Protein AF-A0A8T4ZD94-F1 (afdb_monomer)

Radius of gyration: 17.31 Å; Cα contacts (8 Å, |Δi|>4): 69; chains: 1; bounding box: 36×19×41 Å

Structure (mmCIF, N/CA/C/O backbone):
data_AF-A0A8T4ZD94-F1
#
_entry.id   AF-A0A8T4ZD94-F1
#
loop_
_atom_site.group_PDB
_atom_site.id
_atom_site.type_symbol
_atom_site.label_atom_id
_atom_site.label_alt_id
_atom_site.label_comp_id
_atom_site.label_asym_id
_atom_site.label_entity_id
_atom_site.label_seq_id
_atom_site.pdbx_PDB_ins_code
_atom_site.Cartn_x
_atom_site.Cartn_y
_atom_site.Cartn_z
_atom_site.occupancy
_atom_site.B_iso_or_equiv
_atom_site.auth_seq_id
_atom_site.auth_comp_id
_atom_site.auth_asym_id
_atom_site.auth_atom_id
_atom_site.pdbx_PDB_model_num
ATOM 1 N N . MET A 1 1 ? 2.495 7.773 -15.436 1.00 75.38 1 MET A N 1
ATO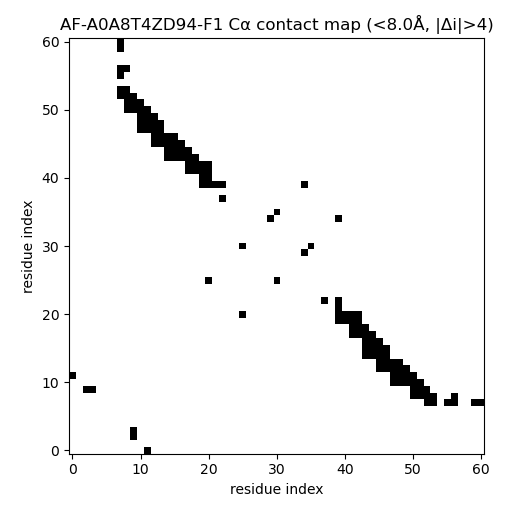M 2 C CA . MET A 1 1 ? 2.440 8.400 -14.091 1.00 75.38 1 MET A CA 1
ATOM 3 C C . MET A 1 1 ? 3.823 8.947 -13.766 1.00 75.38 1 MET A C 1
ATOM 5 O O . MET A 1 1 ? 4.772 8.463 -14.370 1.00 75.38 1 MET A O 1
ATOM 9 N N . PRO A 1 2 ? 3.985 9.951 -12.885 1.00 91.25 2 PRO A N 1
ATOM 10 C CA . PRO A 1 2 ? 5.323 10.275 -12.401 1.00 91.25 2 PRO A CA 1
ATOM 11 C C . PRO A 1 2 ? 5.901 9.062 -11.658 1.00 91.25 2 PRO A C 1
ATOM 13 O O . PRO A 1 2 ? 5.170 8.352 -10.966 1.00 91.25 2 PRO A O 1
ATOM 16 N N . PHE A 1 3 ? 7.197 8.825 -11.822 1.00 92.94 3 PHE A N 1
ATOM 17 C CA . PHE A 1 3 ? 7.951 7.774 -11.144 1.00 92.94 3 PHE A CA 1
ATOM 18 C C . PHE A 1 3 ? 9.281 8.348 -10.646 1.00 92.94 3 PHE A C 1
ATOM 20 O O . PHE A 1 3 ? 9.715 9.406 -11.103 1.00 92.94 3 PHE A O 1
ATOM 27 N N . VAL A 1 4 ? 9.907 7.665 -9.688 1.00 94.94 4 VAL A N 1
ATOM 28 C CA . VAL A 1 4 ? 11.225 8.040 -9.158 1.00 94.94 4 VAL A CA 1
ATOM 29 C C . VAL A 1 4 ? 12.284 7.590 -10.158 1.00 94.94 4 VAL A C 1
ATOM 31 O O . VAL A 1 4 ? 12.385 6.396 -10.443 1.00 94.94 4 VAL A O 1
ATOM 34 N N . ALA A 1 5 ? 13.034 8.538 -10.719 1.00 92.12 5 ALA A N 1
ATOM 35 C CA . ALA A 1 5 ? 13.953 8.278 -11.827 1.00 92.12 5 ALA A CA 1
ATOM 36 C C . ALA A 1 5 ? 15.121 7.362 -11.426 1.00 92.12 5 ALA A C 1
ATOM 38 O O . ALA A 1 5 ? 15.643 6.633 -12.261 1.00 92.12 5 ALA A O 1
ATOM 39 N N . GLU A 1 6 ? 15.505 7.377 -10.153 1.00 93.50 6 GLU A N 1
ATOM 40 C CA . GLU A 1 6 ? 16.609 6.602 -9.591 1.00 93.50 6 GLU A CA 1
ATOM 41 C C . GLU A 1 6 ? 16.232 5.143 -9.288 1.00 93.50 6 GLU A C 1
ATOM 43 O O . GLU A 1 6 ? 17.110 4.323 -9.010 1.00 93.50 6 GLU A O 1
ATOM 48 N N . CYS A 1 7 ? 14.942 4.793 -9.323 1.00 95.25 7 CYS A N 1
ATOM 49 C CA . CYS A 1 7 ? 14.506 3.424 -9.077 1.00 95.25 7 CYS A CA 1
ATOM 50 C C . CYS A 1 7 ? 14.759 2.544 -10.317 1.00 95.25 7 CYS A C 1
ATOM 52 O O . CYS A 1 7 ? 14.191 2.815 -11.377 1.00 95.25 7 CYS A O 1
ATOM 54 N N . PRO A 1 8 ? 15.511 1.429 -10.194 1.00 96.00 8 PRO A N 1
ATOM 55 C CA . PRO A 1 8 ? 15.828 0.563 -11.334 1.00 96.00 8 PRO A CA 1
ATOM 56 C C . PRO A 1 8 ? 14.602 -0.173 -11.896 1.00 96.00 8 PRO A C 1
ATOM 58 O O . PRO A 1 8 ? 14.638 -0.657 -13.028 1.00 96.00 8 PRO A O 1
ATOM 61 N N . VAL A 1 9 ? 13.518 -0.263 -11.115 1.00 96.44 9 VAL A N 1
ATOM 62 C CA . VAL A 1 9 ? 12.229 -0.849 -11.497 1.00 96.44 9 VAL A CA 1
ATOM 63 C C . VAL A 1 9 ? 11.099 0.017 -10.942 1.00 96.44 9 VAL A C 1
ATOM 65 O O . VAL A 1 9 ? 11.150 0.427 -9.782 1.00 96.44 9 VAL A O 1
ATOM 68 N N . HIS A 1 10 ? 10.050 0.251 -11.733 1.00 96.31 10 HIS A N 1
ATOM 69 C CA . HIS A 1 10 ? 8.809 0.851 -11.247 1.00 96.31 10 HIS A CA 1
ATOM 70 C C . HIS A 1 10 ? 7.567 0.160 -11.821 1.00 96.31 10 HIS A C 1
ATOM 72 O O . HIS A 1 10 ? 7.557 -0.364 -12.938 1.00 96.31 10 HIS A O 1
ATOM 78 N N . TYR A 1 11 ? 6.501 0.179 -11.022 1.00 96.81 11 TYR A N 1
ATOM 79 C CA . TYR A 1 11 ? 5.212 -0.418 -11.347 1.00 96.81 11 TYR A CA 1
ATOM 80 C C . TYR A 1 11 ? 4.168 0.678 -11.473 1.00 96.81 11 TYR A C 1
ATOM 82 O O . TYR A 1 11 ? 3.928 1.435 -10.531 1.00 96.81 11 TYR A O 1
ATOM 90 N N . GLU A 1 12 ? 3.501 0.733 -12.619 1.00 97.62 12 GLU A N 1
ATOM 91 C CA . GLU A 1 12 ? 2.319 1.570 -12.763 1.00 97.62 12 GLU A CA 1
ATOM 92 C C . GLU A 1 12 ? 1.089 0.777 -12.332 1.00 97.62 12 GLU A C 1
ATOM 94 O O . GLU A 1 12 ? 0.775 -0.275 -12.897 1.00 97.62 12 GLU A O 1
ATOM 99 N N . CYS A 1 13 ? 0.369 1.288 -11.336 1.00 97.06 13 CYS A N 1
ATOM 100 C CA . CYS A 1 13 ? -0.775 0.613 -10.736 1.00 97.06 13 CYS A CA 1
ATOM 101 C C . CYS A 1 13 ? -2.035 1.474 -10.825 1.00 97.06 13 CYS A C 1
ATOM 103 O O . CYS A 1 13 ? -2.005 2.685 -10.619 1.00 97.06 13 CYS A O 1
ATOM 105 N N . LYS A 1 14 ? -3.181 0.830 -11.053 1.00 97.12 14 LYS A N 1
ATOM 106 C CA . LYS A 1 14 ? -4.502 1.430 -10.819 1.00 97.12 14 LYS A CA 1
ATOM 107 C C . LYS A 1 14 ? -5.079 0.845 -9.537 1.00 97.12 14 LYS A C 1
ATOM 109 O O . LYS A 1 14 ? -5.115 -0.376 -9.407 1.00 97.12 14 LYS A O 1
ATOM 114 N N . VAL A 1 15 ? -5.580 1.683 -8.629 1.00 97.69 15 VAL A N 1
ATOM 115 C CA . VAL A 1 15 ? -6.314 1.203 -7.447 1.00 97.69 15 VAL A CA 1
ATOM 116 C C . VAL A 1 15 ? -7.522 0.395 -7.919 1.00 97.69 15 VAL A C 1
ATOM 118 O O . VAL A 1 15 ? -8.398 0.919 -8.610 1.00 97.69 15 VAL A O 1
ATOM 121 N N . ALA A 1 16 ? -7.528 -0.894 -7.595 1.00 98.00 16 ALA A N 1
ATOM 122 C CA . ALA A 1 16 ? -8.612 -1.813 -7.911 1.00 98.00 16 ALA A CA 1
ATOM 123 C C . ALA A 1 16 ? -9.598 -1.918 -6.745 1.00 98.00 16 ALA A C 1
ATOM 125 O O . ALA A 1 16 ? -10.800 -2.019 -6.966 1.00 98.00 16 ALA A O 1
ATOM 126 N N . TYR A 1 17 ? -9.087 -1.855 -5.517 1.00 98.31 17 TYR A N 1
ATOM 127 C CA . TYR A 1 17 ? -9.885 -1.882 -4.301 1.00 98.31 17 TYR A CA 1
ATOM 128 C C . TYR A 1 17 ? -9.134 -1.188 -3.162 1.00 98.31 17 TYR A C 1
ATOM 130 O O . TYR A 1 17 ? -7.905 -1.091 -3.185 1.00 98.31 17 TYR A O 1
ATOM 138 N N . LYS A 1 18 ? -9.871 -0.690 -2.169 1.00 97.94 18 LYS A N 1
ATOM 139 C CA . LYS A 1 18 ? -9.302 -0.201 -0.915 1.00 97.94 18 LYS A CA 1
ATOM 140 C C . LYS A 1 18 ? -10.242 -0.506 0.241 1.00 97.94 18 LYS A C 1
ATOM 142 O O . LYS A 1 18 ? -11.459 -0.424 0.076 1.00 97.94 18 LYS A O 1
ATOM 147 N N . VAL A 1 19 ? -9.674 -0.796 1.401 1.00 96.56 19 VAL A N 1
ATOM 148 C CA . VAL A 1 19 ? -10.419 -1.041 2.637 1.00 96.56 19 VAL A CA 1
ATOM 149 C C . VAL A 1 19 ? -9.745 -0.311 3.786 1.00 96.56 19 VAL A C 1
ATOM 151 O O . VAL A 1 19 ? -8.522 -0.336 3.918 1.00 96.56 19 VAL A O 1
ATOM 154 N N . LYS A 1 20 ? -10.542 0.380 4.600 1.00 95.06 20 LYS A N 1
ATOM 155 C CA . LYS A 1 20 ? -10.062 0.953 5.853 1.00 95.06 20 LYS A CA 1
ATOM 156 C C . LYS A 1 20 ? -10.112 -0.139 6.912 1.00 95.06 20 LYS A C 1
ATOM 158 O O . LYS A 1 20 ? -11.151 -0.784 7.047 1.00 95.06 20 LYS A O 1
ATOM 163 N N . VAL A 1 21 ? -9.013 -0.333 7.634 1.00 93.62 21 VAL A N 1
ATOM 164 C CA . VAL A 1 21 ? -9.010 -1.211 8.804 1.00 93.62 21 VAL A CA 1
ATOM 165 C C . VAL A 1 21 ? -10.016 -0.646 9.810 1.00 93.62 21 VAL A C 1
ATOM 167 O O . VAL A 1 21 ? -9.988 0.552 10.108 1.00 93.62 21 VAL A O 1
ATOM 170 N N . LYS A 1 22 ? -10.972 -1.472 10.244 1.00 89.50 22 LYS A N 1
ATOM 171 C CA . LYS A 1 22 ? -12.037 -1.036 11.147 1.00 89.50 22 LYS A CA 1
ATOM 172 C C . LYS A 1 22 ? -11.669 -1.338 12.589 1.00 89.50 22 LYS A C 1
ATOM 174 O O . LYS A 1 22 ? -11.202 -2.428 12.896 1.00 89.50 22 LYS A O 1
ATOM 179 N N . LEU A 1 23 ? -11.959 -0.365 13.446 1.00 84.00 23 LEU A N 1
ATOM 180 C CA . LEU A 1 23 ? -11.873 -0.496 14.892 1.00 84.00 23 LEU A CA 1
ATOM 181 C C . LEU A 1 23 ? -12.747 -1.660 15.372 1.00 84.00 23 LEU A C 1
ATOM 183 O O . LEU A 1 23 ? -13.932 -1.718 15.026 1.00 84.00 23 LEU A O 1
ATOM 187 N N . GLY A 1 24 ? -12.171 -2.540 16.184 1.00 86.06 24 GLY A N 1
ATOM 188 C CA . GLY A 1 24 ? -12.846 -3.687 16.783 1.00 86.06 24 GLY A CA 1
ATOM 189 C C . GLY A 1 24 ? -13.008 -4.889 15.852 1.00 86.06 24 GLY A C 1
ATOM 190 O O . GLY A 1 24 ? -13.612 -5.879 16.258 1.00 86.06 24 GLY A O 1
ATOM 191 N N . GLU A 1 25 ? -12.501 -4.820 14.616 1.00 89.94 25 GLU A N 1
ATOM 192 C CA . GLU A 1 25 ? -12.417 -5.980 13.715 1.00 89.94 25 GLU A CA 1
ATOM 193 C C . GLU A 1 25 ? -11.027 -6.645 13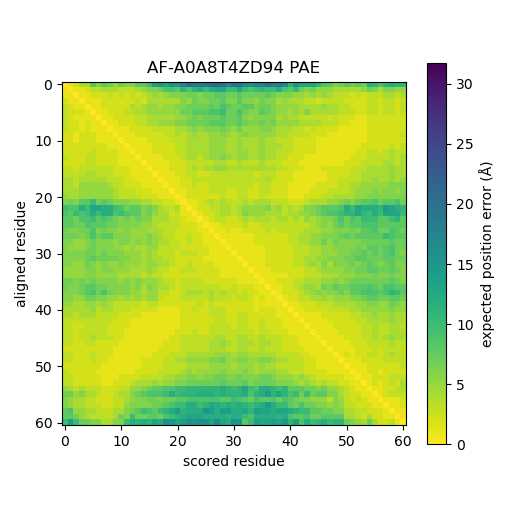.753 1.00 89.94 25 GLU A C 1
ATOM 195 O O . GLU A 1 25 ? -10.858 -7.718 13.169 1.00 89.94 25 GLU A O 1
ATOM 200 N N . LEU A 1 26 ? -10.036 -6.041 14.425 1.00 90.88 26 LEU A N 1
ATOM 201 C CA . LEU A 1 26 ? -8.723 -6.644 14.663 1.00 90.88 26 LEU A CA 1
ATOM 202 C C . LEU A 1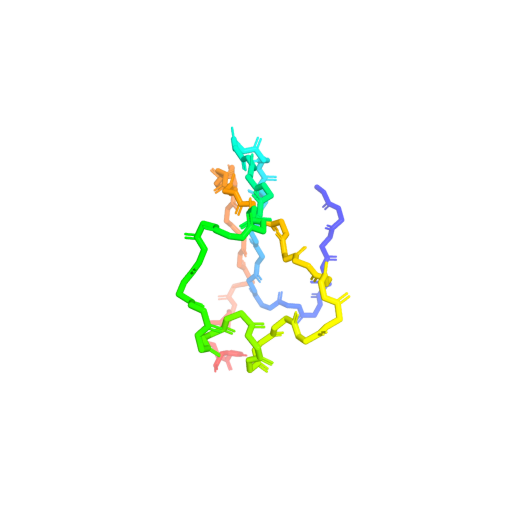 26 ? -8.656 -7.334 16.027 1.00 90.88 26 LEU A C 1
ATOM 204 O O . LEU A 1 26 ? -9.457 -7.093 16.927 1.00 90.88 26 LEU A O 1
ATOM 208 N N . ASP A 1 27 ? -7.649 -8.195 16.168 1.00 94.19 27 ASP A N 1
ATOM 209 C CA . ASP A 1 27 ? -7.264 -8.729 17.467 1.00 94.19 27 ASP A CA 1
ATOM 210 C C . ASP A 1 27 ? -6.942 -7.588 18.447 1.00 94.19 27 ASP A C 1
ATOM 212 O O . ASP A 1 27 ? -6.228 -6.644 18.107 1.00 94.19 27 ASP A O 1
ATOM 216 N N . ALA A 1 28 ? -7.482 -7.676 19.662 1.00 93.00 28 ALA A N 1
ATOM 217 C CA . ALA A 1 28 ? -7.442 -6.582 20.625 1.00 93.00 28 ALA A CA 1
ATOM 218 C C . ALA A 1 28 ? -6.030 -6.277 21.144 1.00 93.00 28 ALA A C 1
ATOM 220 O O . ALA A 1 28 ? -5.765 -5.137 21.534 1.00 93.00 28 ALA A O 1
ATOM 221 N N . ASP A 1 29 ? -5.136 -7.265 21.184 1.00 95.56 29 ASP A N 1
ATOM 222 C CA . ASP A 1 29 ? -3.755 -7.037 21.604 1.00 95.56 29 ASP A CA 1
ATOM 223 C C . ASP A 1 29 ? -2.963 -6.400 20.460 1.00 95.56 29 ASP A C 1
ATOM 225 O O . ASP A 1 29 ? -2.234 -5.430 20.679 1.00 95.56 29 ASP A O 1
ATOM 229 N N . LEU A 1 30 ? -3.226 -6.828 19.223 1.00 92.44 30 LEU A N 1
ATOM 230 C CA . LEU A 1 30 ? -2.645 -6.216 18.030 1.00 92.44 30 LEU A CA 1
ATOM 231 C C . LEU A 1 30 ? -3.122 -4.768 17.808 1.00 92.44 30 LEU A C 1
ATOM 233 O O . LEU A 1 30 ? -2.317 -3.917 17.430 1.00 92.44 30 LEU A O 1
ATOM 237 N N . GLU A 1 31 ? -4.397 -4.449 18.068 1.00 93.19 31 GLU A N 1
ATOM 238 C CA . GLU A 1 31 ? -4.893 -3.062 18.010 1.00 93.19 31 GLU A CA 1
ATOM 239 C C . GLU A 1 31 ? -4.154 -2.156 19.001 1.00 93.19 31 GLU A C 1
ATOM 241 O O . GLU A 1 31 ? -3.761 -1.049 18.638 1.00 93.19 31 GLU A O 1
ATOM 246 N N . LYS A 1 32 ? -3.919 -2.625 20.232 1.00 93.69 32 LYS A N 1
ATOM 247 C CA . LYS A 1 32 ? -3.207 -1.842 21.256 1.00 93.69 32 LYS A CA 1
ATOM 248 C C . LYS A 1 32 ? -1.734 -1.646 20.921 1.00 93.69 32 LYS A C 1
ATOM 250 O O . LYS A 1 32 ? -1.187 -0.591 21.227 1.00 93.69 32 LYS A O 1
ATOM 255 N N . GLU A 1 33 ? -1.094 -2.658 20.345 1.00 95.19 33 GLU A N 1
ATOM 256 C CA . GLU A 1 33 ? 0.330 -2.609 20.017 1.00 95.19 33 GLU A CA 1
ATOM 257 C C . GLU A 1 33 ? 0.598 -1.746 18.778 1.00 95.19 33 GLU A C 1
ATOM 259 O O . GLU A 1 33 ? 1.498 -0.907 18.787 1.00 95.19 33 GLU A O 1
ATOM 264 N N . VAL A 1 34 ? -0.199 -1.929 17.721 1.00 94.12 34 VAL A N 1
ATOM 265 C CA . VAL A 1 34 ? 0.062 -1.338 16.398 1.00 94.12 34 VAL A CA 1
ATOM 266 C C . VAL A 1 34 ? -0.711 -0.040 16.169 1.00 94.12 34 VAL A C 1
ATOM 268 O O . VAL A 1 34 ? -0.199 0.855 15.501 1.00 94.12 34 VAL A O 1
ATOM 271 N N . TYR A 1 35 ? -1.917 0.095 16.730 1.00 94.12 35 TYR A N 1
ATOM 272 C CA . TYR A 1 35 ? -2.783 1.272 16.558 1.00 94.12 35 TYR A CA 1
ATOM 273 C C . TYR A 1 35 ? -3.227 1.895 17.895 1.00 94.12 35 TYR A C 1
ATOM 275 O O . TYR A 1 35 ? -4.419 2.164 18.083 1.00 94.12 35 TYR A O 1
ATOM 283 N N . PRO A 1 36 ? -2.303 2.202 18.829 1.00 92.06 36 PRO A N 1
ATOM 284 C CA . PRO A 1 36 ? -2.659 2.744 20.144 1.00 92.06 36 PRO A CA 1
ATOM 285 C C . PRO A 1 36 ? -3.396 4.091 20.076 1.00 92.06 36 PRO A C 1
ATOM 287 O O . PRO A 1 36 ? -4.086 4.468 21.022 1.00 92.06 36 PRO A O 1
ATOM 290 N N . LEU A 1 37 ? -3.256 4.826 18.967 1.00 94.19 37 LEU A N 1
ATOM 291 C CA . LEU A 1 37 ? -3.882 6.131 18.745 1.00 94.19 37 LEU A CA 1
ATOM 292 C C . LEU A 1 37 ? -5.135 6.055 17.856 1.00 94.19 37 LEU A C 1
ATOM 294 O O . LEU A 1 37 ? -5.746 7.085 17.564 1.00 94.19 37 LEU A O 1
ATOM 298 N N . GLY A 1 38 ? -5.532 4.856 17.418 1.00 87.94 38 GLY A N 1
ATOM 299 C CA . GLY A 1 38 ? -6.665 4.664 16.512 1.00 87.94 38 GLY A CA 1
ATOM 300 C C . GLY A 1 38 ? -6.428 5.188 15.088 1.00 87.94 38 GLY A C 1
ATOM 301 O O . GLY A 1 38 ? -7.382 5.449 14.349 1.00 87.94 38 GLY A O 1
ATOM 302 N N . ASP A 1 39 ? -5.171 5.339 14.677 1.00 92.00 39 ASP A N 1
ATOM 303 C CA . ASP A 1 39 ? -4.720 5.788 13.357 1.00 92.00 39 ASP A CA 1
ATOM 304 C C . ASP A 1 39 ? -4.607 4.627 12.354 1.00 92.00 39 ASP A C 1
ATOM 306 O O . ASP A 1 39 ? -3.602 4.402 11.681 1.00 92.00 39 ASP A O 1
ATOM 310 N N . TYR A 1 40 ? -5.711 3.895 12.231 1.00 94.50 40 TYR A N 1
ATOM 311 C CA . TYR A 1 40 ? -5.832 2.709 11.395 1.00 94.50 40 TYR A CA 1
ATOM 312 C C . TYR A 1 40 ? -5.451 2.935 9.930 1.00 94.50 40 TYR A C 1
ATOM 314 O O . TYR A 1 40 ? -5.886 3.890 9.271 1.00 94.50 40 TYR A O 1
ATOM 322 N N . HIS A 1 41 ? -4.712 1.973 9.378 1.00 94.81 41 HIS A N 1
ATOM 323 C CA . HIS A 1 41 ? -4.322 1.986 7.977 1.00 94.81 41 HIS A CA 1
ATOM 324 C C . HIS A 1 41 ? -5.519 1.868 7.019 1.00 94.81 41 HIS A C 1
ATOM 326 O O . HIS A 1 41 ? -6.577 1.306 7.314 1.00 94.81 41 HIS A O 1
ATOM 332 N N . THR A 1 42 ? -5.317 2.371 5.800 1.00 96.25 42 THR A N 1
ATOM 333 C CA . THR A 1 42 ? -6.124 1.996 4.636 1.00 96.25 42 THR A CA 1
ATOM 334 C C . THR A 1 42 ? -5.282 1.103 3.745 1.00 96.25 42 THR A C 1
ATOM 336 O O . THR A 1 42 ? -4.228 1.516 3.268 1.00 96.25 42 THR A O 1
ATOM 339 N N . ILE A 1 43 ? -5.757 -0.112 3.509 1.00 96.62 43 ILE A N 1
ATOM 340 C CA . ILE A 1 43 ? -5.091 -1.089 2.658 1.00 96.62 43 ILE A CA 1
ATOM 341 C C . ILE A 1 43 ? -5.567 -0.865 1.224 1.00 96.62 43 ILE A C 1
ATOM 343 O O . ILE A 1 43 ? -6.770 -0.864 0.952 1.00 96.62 43 ILE A O 1
ATOM 347 N N . TYR A 1 44 ? -4.622 -0.674 0.306 1.00 97.94 44 TYR A N 1
ATOM 348 C CA . TYR A 1 44 ? -4.886 -0.481 -1.117 1.00 97.94 44 TYR A CA 1
ATOM 349 C C . TYR A 1 44 ? -4.458 -1.712 -1.904 1.00 97.94 44 TYR A C 1
ATOM 35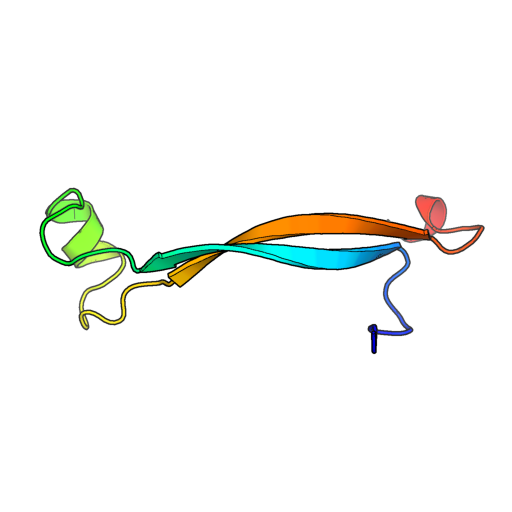1 O O . TYR A 1 44 ? -3.323 -2.168 -1.809 1.00 97.94 44 TYR A O 1
ATOM 359 N N . PHE A 1 45 ? -5.352 -2.197 -2.754 1.00 98.25 45 PHE A N 1
ATOM 360 C CA . PHE A 1 45 ? -5.071 -3.260 -3.704 1.00 98.25 45 PHE A CA 1
ATOM 361 C C . PHE A 1 45 ? -4.880 -2.626 -5.079 1.00 98.25 45 PHE A C 1
A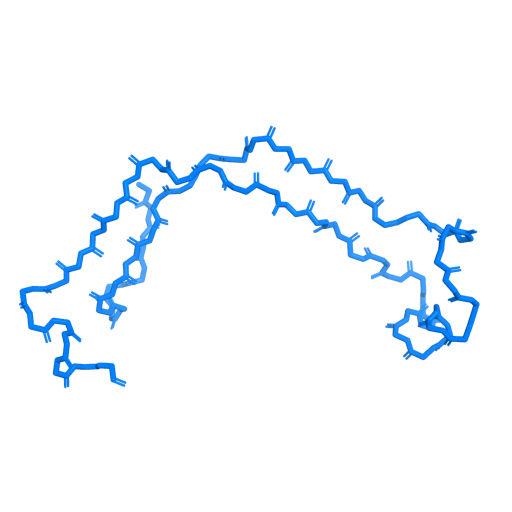TOM 363 O O . PHE A 1 45 ? -5.828 -2.139 -5.706 1.00 98.25 45 PHE A O 1
ATOM 370 N N . GLY A 1 46 ? -3.630 -2.586 -5.531 1.00 97.38 46 GLY A N 1
ATOM 371 C CA . GLY A 1 46 ? -3.253 -2.060 -6.838 1.00 97.38 46 GLY A CA 1
ATOM 372 C C . GLY A 1 46 ? -3.270 -3.151 -7.904 1.00 97.38 46 GLY A C 1
ATOM 373 O O . GLY A 1 46 ? -2.657 -4.200 -7.738 1.00 97.38 46 GLY A O 1
ATOM 374 N N . ARG A 1 47 ? -3.931 -2.897 -9.035 1.00 98.06 47 ARG A N 1
ATOM 375 C CA . ARG A 1 47 ? -3.754 -3.702 -10.246 1.00 98.06 47 ARG A CA 1
ATOM 376 C C . ARG A 1 47 ? -2.599 -3.130 -11.052 1.00 98.06 47 ARG A C 1
ATOM 378 O O . ARG A 1 47 ? -2.717 -2.010 -11.554 1.00 98.06 47 ARG A O 1
ATOM 385 N N . ILE A 1 48 ? -1.551 -3.927 -11.229 1.00 97.94 48 ILE A N 1
ATOM 386 C CA . ILE A 1 48 ? -0.422 -3.605 -12.105 1.00 97.94 48 ILE A CA 1
ATOM 387 C C . ILE A 1 48 ? -0.940 -3.444 -13.541 1.00 97.94 48 ILE A C 1
ATOM 389 O O . ILE A 1 48 ? -1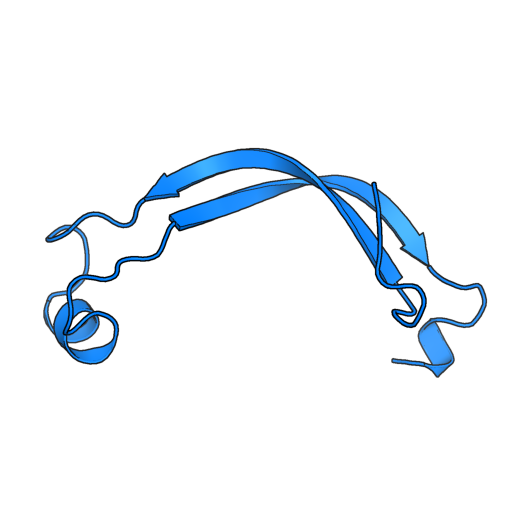.692 -4.280 -14.056 1.00 97.94 48 ILE A O 1
ATOM 393 N N . LYS A 1 49 ? -0.592 -2.318 -14.157 1.00 98.06 49 LYS A N 1
ATOM 394 C CA . LYS A 1 49 ? -0.915 -1.949 -15.540 1.00 98.06 49 LYS A CA 1
ATOM 395 C C . LYS A 1 49 ? 0.314 -1.959 -16.435 1.00 98.06 49 LYS A C 1
ATOM 397 O O . LYS A 1 49 ? 0.172 -2.245 -17.618 1.00 98.06 49 LYS A O 1
ATOM 402 N N . GLY A 1 50 ? 1.483 -1.709 -15.859 1.00 97.62 50 GLY A N 1
ATOM 403 C CA . GLY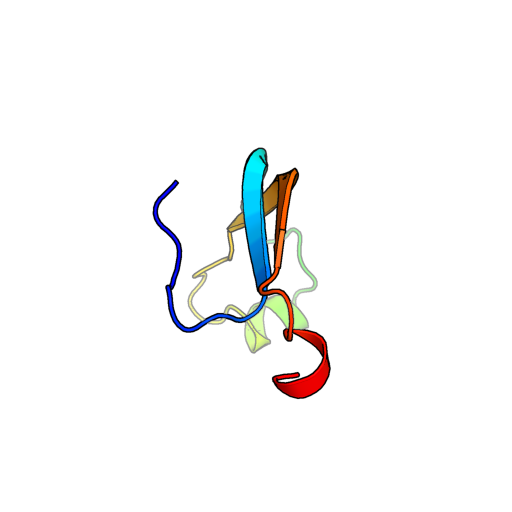 A 1 50 ? 2.764 -1.772 -16.543 1.00 97.62 50 GLY A CA 1
ATOM 404 C C . GLY A 1 50 ? 3.890 -2.053 -15.558 1.00 97.62 50 GLY A C 1
ATOM 405 O O . GLY A 1 50 ? 3.794 -1.709 -14.376 1.00 97.62 50 GLY A O 1
ATOM 406 N N . VAL A 1 51 ? 4.936 -2.696 -16.067 1.00 96.75 51 VAL A N 1
ATOM 407 C CA . VAL A 1 51 ? 6.186 -2.959 -15.354 1.00 96.75 51 VAL A CA 1
ATOM 408 C C . VAL A 1 51 ? 7.309 -2.438 -16.229 1.00 96.75 51 VAL A C 1
ATOM 410 O O . VAL A 1 51 ? 7.403 -2.815 -17.398 1.00 96.75 51 VAL A O 1
ATOM 413 N N . TYR A 1 52 ? 8.140 -1.575 -15.666 1.00 95.94 52 TYR A N 1
ATOM 414 C CA . TYR A 1 52 ? 9.222 -0.923 -16.384 1.00 95.94 52 TYR A CA 1
ATOM 415 C C . TYR A 1 52 ? 10.504 -1.109 -15.590 1.00 95.94 52 TYR A C 1
ATOM 417 O O . TYR A 1 52 ? 10.524 -0.914 -14.375 1.00 95.94 52 TYR A O 1
ATOM 425 N N . ALA A 1 53 ? 11.565 -1.501 -16.282 1.00 96.19 53 ALA A N 1
ATOM 426 C CA . ALA A 1 53 ? 12.873 -1.715 -15.696 1.00 96.19 53 ALA A CA 1
ATOM 427 C C . ALA A 1 53 ? 13.936 -1.077 -16.583 1.00 96.19 53 ALA A C 1
ATOM 429 O O . ALA A 1 53 ? 13.822 -1.082 -17.814 1.00 96.19 53 ALA A O 1
ATOM 430 N N . GLU A 1 54 ? 14.980 -0.546 -15.960 1.00 94.94 54 GLU A N 1
ATOM 431 C CA . GLU A 1 54 ? 16.183 -0.179 -16.692 1.00 94.94 54 GLU A CA 1
ATOM 432 C C . GLU A 1 54 ? 16.841 -1.425 -17.299 1.00 94.94 54 GLU A C 1
ATOM 434 O O . GLU A 1 54 ? 16.743 -2.528 -16.758 1.00 94.94 54 GLU A O 1
ATOM 439 N N . LYS A 1 55 ? 17.569 -1.246 -18.407 1.00 92.31 55 LYS A N 1
ATOM 440 C CA . LYS A 1 55 ? 18.258 -2.350 -19.102 1.00 92.31 55 LYS A CA 1
ATOM 441 C C . LYS A 1 55 ? 19.177 -3.154 -18.177 1.00 92.31 55 LYS A C 1
ATOM 443 O O . LYS A 1 55 ? 19.316 -4.361 -18.350 1.00 92.31 55 LYS A O 1
ATOM 448 N N . ASP A 1 56 ? 19.743 -2.487 -17.175 1.00 92.88 56 ASP A N 1
ATOM 449 C CA . ASP A 1 56 ? 20.743 -3.049 -16.273 1.00 92.88 56 ASP A CA 1
ATOM 450 C C . ASP A 1 56 ? 20.189 -3.278 -14.860 1.00 92.88 56 ASP A C 1
ATOM 452 O O . ASP A 1 56 ? 20.968 -3.427 -13.920 1.00 92.88 56 ASP A O 1
ATOM 456 N N . ALA A 1 57 ? 18.861 -3.292 -14.687 1.00 93.00 57 ALA A N 1
ATOM 457 C CA . ALA A 1 57 ? 18.208 -3.303 -13.375 1.00 93.00 57 ALA A CA 1
ATOM 458 C C . ALA A 1 57 ? 18.727 -4.405 -12.434 1.00 93.00 57 ALA A C 1
ATOM 460 O O . ALA A 1 57 ? 18.922 -4.150 -11.251 1.00 93.00 57 ALA A O 1
ATOM 461 N N . LEU A 1 58 ? 19.041 -5.595 -12.960 1.00 90.88 58 LEU A N 1
ATOM 462 C CA . LEU A 1 58 ? 19.592 -6.714 -12.180 1.00 90.88 58 LEU A CA 1
ATOM 463 C C . LEU A 1 58 ? 20.937 -6.409 -11.509 1.00 90.88 58 LEU A C 1
ATOM 465 O O . LEU A 1 58 ? 21.267 -7.040 -10.516 1.00 90.88 58 LEU A O 1
ATOM 469 N N . LYS A 1 59 ? 21.729 -5.476 -12.045 1.00 92.38 59 LYS A N 1
ATOM 470 C CA . LYS A 1 59 ? 23.014 -5.072 -11.452 1.00 92.38 59 LYS A CA 1
ATOM 471 C C . LYS A 1 59 ? 22.851 -4.016 -10.352 1.00 92.38 59 LYS A C 1
ATOM 473 O O . LYS A 1 59 ? 23.835 -3.681 -9.702 1.00 92.38 59 LYS A O 1
ATOM 478 N N . LYS A 1 60 ? 21.652 -3.439 -10.215 1.00 85.94 60 LYS A N 1
ATOM 479 C CA . LYS A 1 60 ? 21.326 -2.329 -9.303 1.00 85.94 60 LYS A CA 1
ATOM 480 C C . LYS A 1 60 ? 20.404 -2.751 -8.146 1.00 85.94 60 LYS A C 1
ATOM 482 O O . LYS A 1 60 ? 20.033 -1.894 -7.348 1.00 85.94 60 LYS A O 1
ATOM 487 N N . LEU A 1 61 ? 20.012 -4.027 -8.097 1.00 84.31 61 LEU A N 1
ATOM 488 C CA . LEU A 1 61 ? 19.249 -4.672 -7.022 1.00 84.31 61 LEU A CA 1
ATOM 489 C C . LEU A 1 61 ? 20.203 -5.461 -6.124 1.00 84.31 61 LEU A 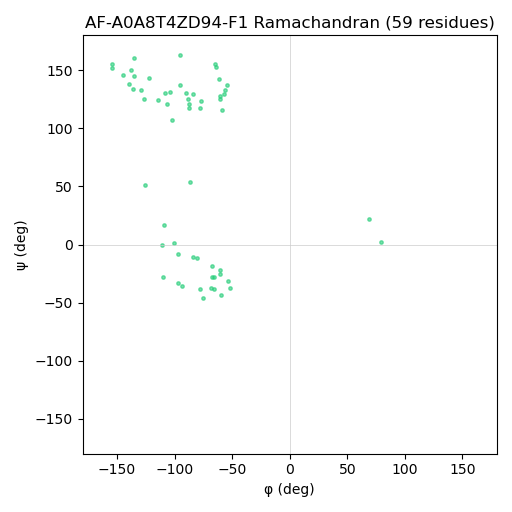C 1
ATOM 491 O O . LEU A 1 61 ? 19.953 -5.474 -4.901 1.00 84.31 61 LEU A O 1
#

Secondary structure (DSSP, 8-state):
----TT-SEEEEEEEEEEEEPPTTSS-HHHHHHH-TT----EEEEEEEEEEEE-TTGGG--

Foldseek 3Di:
DDDDPPQQKDFDWDFPDKDWDDPPPDDPVCC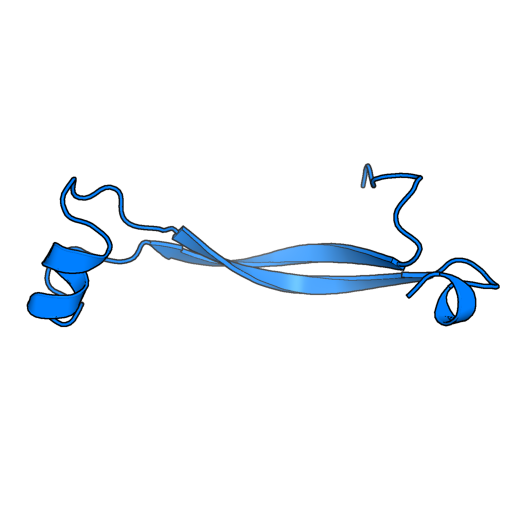CVPPVPVPTDIDTDTDTPDMDGDPCSVVVD

pLDDT: mean 93.85, std 4.17, range [75.38, 98.31]

Mean predicted aligned error: 4.19 Å

Solvent-accessible surface area (backbone atoms only — not comparable to full-atom values): 4053 Å² total; per-residue (Å²): 130,94,74,70,86,86,50,46,59,52,73,45,61,46,82,72,47,71,47,68,60,56,89,86,76,56,59,72,68,57,40,54,72,76,35,70,83,70,74,60,56,68,51,74,44,62,43,77,76,45,79,49,65,48,98,62,28,84,83,78,111

Sequence (61 aa):
MPFVAECPVHYECKVAYKVKVKLGELDADLEKEVYPLGDYHTIYFGRIKGVYAEKDALKKL